Protein AF-A0A3R6QS37-F1 (afdb_monomer_lite)

Foldseek 3Di:
DDDDPVLLVVLLVCVVVVDDLVVSCVVSVHDSVVSVVSNVVVVVVVVVVVVVVVVVVVVVVD

Secondary structure (DSSP, 8-state):
----HHHHHHHHHHHHTT--HHHHHHHHT--HHHHHHHHHHHHHHHHHHHHHHHHHHHHHT-

pLDDT: mean 90.64, std 9.54, range [54.94, 97.75]

Structure (mmCIF, N/CA/C/O backbone):
data_AF-A0A3R6QS37-F1
#
_entry.id   AF-A0A3R6QS37-F1
#
loop_
_atom_site.group_PDB
_atom_site.id
_atom_site.type_symbol
_atom_site.label_atom_id
_atom_site.label_alt_id
_atom_site.label_comp_id
_atom_site.label_asym_id
_atom_site.label_entity_id
_atom_site.label_seq_id
_atom_site.pdbx_PDB_ins_code
_atom_site.Cartn_x
_atom_site.Cartn_y
_atom_site.Cartn_z
_atom_site.occupancy
_atom_site.B_iso_or_equiv
_atom_site.auth_seq_id
_atom_site.auth_comp_id
_atom_site.auth_asym_id
_atom_site.auth_atom_id
_atom_site.pdbx_PDB_model_num
ATOM 1 N N . MET A 1 1 ? 15.885 0.653 -1.057 1.00 62.69 1 MET A N 1
ATOM 2 C CA . MET A 1 1 ? 14.965 0.602 -2.215 1.00 62.69 1 MET A CA 1
ATOM 3 C C . MET A 1 1 ? 13.967 1.742 -2.093 1.00 62.69 1 MET A C 1
ATOM 5 O O . MET A 1 1 ? 13.186 1.736 -1.149 1.00 62.69 1 MET A O 1
ATOM 9 N N . HIS A 1 2 ? 14.030 2.741 -2.974 1.00 77.88 2 HIS A N 1
ATOM 10 C CA . HIS A 1 2 ? 13.124 3.892 -2.929 1.00 77.88 2 HIS A CA 1
ATOM 11 C C . HIS A 1 2 ? 12.102 3.776 -4.065 1.00 77.88 2 HIS A C 1
ATOM 13 O O . HIS A 1 2 ? 12.466 3.822 -5.236 1.00 77.88 2 HIS A O 1
ATOM 19 N N . ILE A 1 3 ? 10.832 3.565 -3.715 1.00 88.62 3 ILE A N 1
ATOM 20 C CA . ILE A 1 3 ? 9.703 3.548 -4.649 1.00 88.62 3 ILE A CA 1
ATOM 21 C C . ILE A 1 3 ? 8.917 4.846 -4.495 1.00 88.62 3 ILE A C 1
ATOM 23 O O . ILE A 1 3 ? 8.690 5.315 -3.380 1.00 88.62 3 ILE A O 1
ATOM 27 N N . THR A 1 4 ? 8.487 5.430 -5.611 1.00 92.44 4 THR A N 1
ATOM 28 C CA . THR A 1 4 ? 7.674 6.646 -5.573 1.00 92.44 4 THR A CA 1
ATOM 29 C C . THR A 1 4 ? 6.322 6.369 -4.921 1.00 92.44 4 THR A C 1
ATOM 31 O O . THR A 1 4 ? 5.744 5.288 -5.074 1.00 92.44 4 THR A O 1
ATOM 34 N N . LYS A 1 5 ? 5.775 7.376 -4.228 1.00 92.62 5 LYS A N 1
ATOM 35 C CA . LYS A 1 5 ? 4.439 7.290 -3.622 1.00 92.62 5 LYS A CA 1
ATOM 36 C C . LYS A 1 5 ? 3.382 6.869 -4.652 1.00 92.62 5 LYS A C 1
ATOM 38 O O . LYS A 1 5 ? 2.668 5.909 -4.410 1.00 92.62 5 LYS A O 1
ATOM 43 N N . LYS A 1 6 ? 3.393 7.476 -5.844 1.00 94.19 6 LYS A N 1
ATOM 44 C CA . LYS A 1 6 ? 2.466 7.153 -6.943 1.00 94.19 6 LYS A CA 1
ATOM 45 C C . LYS A 1 6 ? 2.478 5.666 -7.326 1.00 94.19 6 LYS A C 1
ATOM 47 O O . LYS A 1 6 ? 1.419 5.088 -7.544 1.00 94.19 6 LYS A O 1
ATOM 52 N N . LYS A 1 7 ? 3.659 5.040 -7.403 1.00 93.19 7 LYS A N 1
ATOM 53 C CA . LYS A 1 7 ? 3.775 3.620 -7.771 1.00 93.19 7 LYS A CA 1
ATOM 54 C C . LYS A 1 7 ? 3.283 2.706 -6.646 1.00 93.19 7 LYS A C 1
ATOM 56 O O . LYS A 1 7 ? 2.578 1.743 -6.920 1.00 93.19 7 LYS A O 1
ATOM 61 N N . ARG A 1 8 ? 3.602 3.033 -5.389 1.00 94.69 8 ARG A N 1
ATOM 62 C CA . ARG A 1 8 ? 3.073 2.325 -4.210 1.00 94.69 8 ARG A CA 1
ATOM 63 C C . ARG A 1 8 ? 1.545 2.401 -4.145 1.00 94.69 8 ARG A C 1
ATOM 65 O O . ARG A 1 8 ? 0.908 1.365 -3.996 1.00 94.69 8 ARG A O 1
ATOM 72 N N . ASP A 1 9 ? 0.975 3.591 -4.309 1.00 95.12 9 ASP A N 1
ATOM 73 C CA . ASP A 1 9 ? -0.474 3.807 -4.225 1.00 95.12 9 ASP A CA 1
ATOM 74 C C . ASP A 1 9 ? -1.218 3.023 -5.324 1.00 95.12 9 ASP A C 1
ATOM 76 O O . ASP A 1 9 ? -2.270 2.437 -5.073 1.00 95.12 9 ASP A O 1
ATOM 80 N N . ALA A 1 10 ? -0.645 2.940 -6.532 1.00 96.00 10 ALA A N 1
ATOM 81 C CA . ALA A 1 10 ? -1.189 2.122 -7.617 1.00 96.00 10 ALA A CA 1
ATOM 82 C C . ALA A 1 10 ? -1.171 0.615 -7.293 1.00 96.00 10 ALA A C 1
ATOM 84 O O . ALA A 1 10 ? -2.164 -0.067 -7.534 1.00 96.00 10 ALA A O 1
ATOM 85 N N . ILE A 1 11 ? -0.077 0.106 -6.712 1.00 96.44 11 ILE A N 1
ATOM 86 C CA . ILE A 1 11 ? 0.040 -1.303 -6.292 1.00 96.44 11 ILE A CA 1
ATOM 87 C C . ILE A 1 11 ? -1.016 -1.638 -5.234 1.00 96.44 11 ILE A C 1
ATOM 89 O O . ILE A 1 11 ? -1.712 -2.642 -5.363 1.00 96.44 11 ILE A O 1
ATOM 93 N N . VAL A 1 12 ? -1.170 -0.781 -4.220 1.00 96.19 12 VAL A N 1
ATOM 94 C CA . VAL A 1 12 ? -2.184 -0.953 -3.167 1.00 96.19 12 VAL A CA 1
ATOM 95 C C . VAL A 1 12 ? -3.593 -0.951 -3.759 1.00 96.19 12 VAL A C 1
ATOM 97 O O . VAL A 1 12 ? -4.408 -1.804 -3.414 1.00 96.19 12 VAL A O 1
ATOM 100 N N . LYS A 1 13 ? -3.888 -0.023 -4.679 1.00 96.81 13 LYS A N 1
ATOM 101 C CA . LYS A 1 13 ? -5.201 0.056 -5.330 1.00 96.81 13 LYS A CA 1
ATOM 102 C C . LYS A 1 13 ? -5.549 -1.236 -6.071 1.00 96.81 13 LYS A C 1
ATOM 104 O O . LYS A 1 13 ? -6.647 -1.745 -5.881 1.00 96.81 13 LYS A O 1
ATOM 109 N N . LEU A 1 14 ? -4.625 -1.757 -6.878 1.00 96.75 14 LEU A N 1
ATOM 110 C CA . LEU A 1 14 ? -4.825 -2.999 -7.630 1.00 96.75 14 LEU A CA 1
ATOM 111 C C . LEU A 1 14 ? -4.982 -4.206 -6.693 1.00 96.75 14 LEU A C 1
ATOM 113 O O . LEU A 1 14 ? -5.891 -5.008 -6.874 1.00 96.75 14 LEU A O 1
ATOM 117 N N . HIS A 1 15 ? -4.176 -4.297 -5.630 1.00 96.50 15 HIS A N 1
ATOM 118 C CA . HIS A 1 15 ? -4.336 -5.358 -4.633 1.00 96.50 15 HIS A CA 1
ATOM 119 C C . HIS A 1 15 ? -5.735 -5.350 -3.992 1.00 96.50 15 HIS A C 1
ATOM 121 O O . HIS A 1 15 ? -6.379 -6.391 -3.893 1.00 96.50 15 HIS A O 1
ATOM 127 N N . ARG A 1 16 ? -6.253 -4.169 -3.628 1.00 94.69 16 ARG A N 1
ATOM 128 C CA . ARG A 1 16 ? -7.611 -4.016 -3.074 1.00 94.69 16 ARG A CA 1
ATOM 129 C C . ARG A 1 16 ? -8.724 -4.362 -4.072 1.00 94.69 16 ARG A C 1
ATOM 131 O O . ARG A 1 16 ? -9.840 -4.628 -3.642 1.00 94.69 16 ARG A O 1
ATOM 138 N N . GLN A 1 17 ? -8.440 -4.358 -5.376 1.00 96.81 17 GLN A N 1
ATOM 139 C CA . GLN A 1 17 ? -9.361 -4.828 -6.420 1.00 96.81 17 GLN A CA 1
ATOM 140 C C . GLN A 1 17 ? -9.356 -6.357 -6.577 1.00 96.81 17 GLN A C 1
ATOM 142 O O . GLN A 1 17 ? -10.163 -6.885 -7.335 1.00 96.81 17 GLN A O 1
ATOM 147 N N . GLY A 1 18 ? -8.494 -7.066 -5.840 1.00 96.56 18 GLY A N 1
ATOM 148 C CA . GLY A 1 18 ? -8.376 -8.522 -5.884 1.00 96.56 18 GLY A CA 1
ATOM 149 C C . GLY A 1 18 ? -7.264 -9.032 -6.799 1.00 96.56 18 GLY A C 1
ATOM 150 O O . GLY A 1 18 ? -7.175 -10.238 -7.012 1.00 96.56 18 GLY A O 1
ATOM 151 N N . GLU A 1 19 ? -6.404 -8.151 -7.324 1.00 97.75 19 GLU A N 1
ATOM 152 C CA . GLU A 1 19 ? -5.297 -8.577 -8.183 1.00 97.75 19 GLU A CA 1
ATOM 153 C C . GLU A 1 19 ? -4.264 -9.411 -7.414 1.00 97.75 19 GLU A C 1
ATOM 155 O O . GLU A 1 19 ? -3.889 -9.101 -6.273 1.00 97.75 19 GLU A O 1
ATOM 160 N N . SER A 1 20 ? -3.774 -10.470 -8.065 1.00 97.00 20 SER A N 1
ATOM 161 C CA . SER A 1 20 ? -2.816 -11.403 -7.471 1.00 97.00 20 SER A CA 1
ATOM 162 C C . SER A 1 20 ? -1.431 -10.776 -7.308 1.00 97.00 20 SER A C 1
ATOM 164 O O . SER A 1 20 ? -1.000 -9.923 -8.088 1.00 97.00 20 SER A O 1
ATOM 166 N N . ILE A 1 21 ? -0.676 -11.239 -6.309 1.00 96.31 21 ILE A N 1
ATOM 167 C CA . ILE A 1 21 ? 0.705 -10.783 -6.090 1.00 96.31 21 ILE A CA 1
ATOM 168 C C . ILE A 1 21 ? 1.579 -11.111 -7.309 1.00 96.31 21 ILE A C 1
ATOM 170 O O . ILE A 1 21 ? 2.485 -10.348 -7.648 1.00 96.31 21 ILE A O 1
ATOM 174 N N . GLU A 1 22 ? 1.301 -12.224 -7.981 1.00 96.38 22 GLU A N 1
ATOM 175 C CA . GLU A 1 22 ? 1.977 -12.671 -9.193 1.00 96.38 22 GLU A CA 1
ATOM 176 C C . GLU A 1 22 ? 1.779 -11.662 -10.334 1.00 96.38 22 GLU A C 1
ATOM 178 O O . GLU A 1 22 ? 2.764 -11.232 -10.941 1.00 96.38 22 GLU A O 1
ATOM 183 N N . LEU A 1 23 ? 0.543 -11.197 -10.564 1.00 96.81 23 LEU A N 1
ATOM 184 C CA . LEU A 1 23 ? 0.269 -10.163 -11.562 1.00 96.81 23 LEU A CA 1
ATOM 185 C C . LEU A 1 23 ? 0.932 -8.835 -11.182 1.00 96.81 23 LEU A C 1
ATOM 187 O O . LEU A 1 23 ? 1.599 -8.217 -12.011 1.00 96.81 23 LEU A O 1
ATOM 191 N N . LEU A 1 24 ? 0.810 -8.416 -9.919 1.00 96.69 24 LEU A N 1
ATOM 192 C CA . LEU A 1 24 ? 1.421 -7.180 -9.420 1.00 96.69 24 LEU A CA 1
ATOM 193 C C . LEU A 1 24 ? 2.947 -7.189 -9.587 1.00 96.69 24 LEU A C 1
ATOM 195 O O . LEU A 1 24 ? 3.535 -6.168 -9.944 1.00 96.69 24 LEU A O 1
ATOM 199 N N . THR A 1 25 ? 3.592 -8.334 -9.365 1.00 96.19 25 THR A N 1
ATOM 200 C CA . THR A 1 25 ? 5.034 -8.535 -9.588 1.00 96.19 25 THR A CA 1
ATOM 201 C C . THR A 1 25 ? 5.370 -8.337 -11.070 1.00 96.19 25 THR A C 1
ATOM 203 O O . THR A 1 25 ? 6.264 -7.551 -11.392 1.00 96.19 25 THR A O 1
ATOM 206 N N . ALA A 1 26 ? 4.608 -8.972 -11.969 1.00 96.12 26 ALA A N 1
ATOM 207 C CA . ALA A 1 26 ? 4.827 -8.906 -13.413 1.00 96.12 26 ALA A CA 1
ATOM 208 C C . ALA A 1 26 ? 4.685 -7.480 -13.977 1.00 96.12 26 ALA A C 1
ATOM 210 O O . ALA A 1 26 ? 5.556 -7.019 -14.710 1.00 96.12 26 ALA A O 1
ATOM 211 N N . ILE A 1 27 ? 3.631 -6.750 -13.600 1.00 94.62 27 ILE A N 1
ATOM 212 C CA . ILE A 1 27 ? 3.352 -5.414 -14.163 1.00 94.62 27 ILE A CA 1
ATOM 213 C C . ILE A 1 27 ? 4.189 -4.297 -13.528 1.00 94.62 27 ILE A C 1
ATOM 215 O O . ILE A 1 27 ? 4.392 -3.243 -14.128 1.00 94.62 27 ILE A O 1
ATOM 219 N N . SER A 1 28 ? 4.653 -4.484 -12.289 1.00 92.31 28 SER A N 1
ATOM 220 C CA . SER A 1 28 ? 5.395 -3.447 -11.563 1.00 92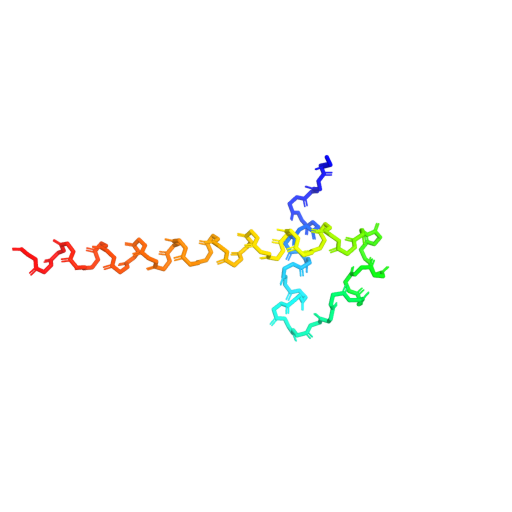.31 28 SER A CA 1
ATOM 221 C C . SER A 1 28 ? 6.908 -3.535 -11.764 1.00 92.31 28 SER A C 1
ATOM 223 O O . SER A 1 28 ? 7.609 -2.560 -11.464 1.00 92.31 28 SER A O 1
ATOM 225 N N . GLY A 1 29 ? 7.421 -4.681 -12.226 1.00 93.62 29 GLY A N 1
ATOM 226 C CA . GLY A 1 29 ? 8.855 -4.970 -12.281 1.00 93.62 29 GLY A CA 1
ATOM 227 C C . GLY A 1 29 ? 9.510 -5.041 -10.896 1.00 93.62 29 GLY A C 1
ATOM 228 O O . GLY A 1 29 ? 10.715 -4.829 -10.770 1.00 93.62 29 GLY A O 1
ATOM 229 N N . LEU A 1 30 ? 8.723 -5.257 -9.837 1.00 93.94 30 LEU A N 1
ATOM 230 C CA . LEU A 1 30 ? 9.211 -5.415 -8.467 1.00 93.94 30 LEU A CA 1
ATOM 231 C C . LEU A 1 30 ? 9.171 -6.885 -8.076 1.00 93.94 30 LEU A C 1
ATOM 233 O O . LEU A 1 30 ? 8.277 -7.611 -8.489 1.00 93.94 30 LEU A O 1
ATOM 237 N N . ASN A 1 31 ? 10.101 -7.314 -7.224 1.00 95.38 31 ASN A N 1
ATOM 238 C CA . ASN A 1 31 ? 10.072 -8.676 -6.701 1.00 95.38 31 ASN A CA 1
ATOM 239 C C . ASN A 1 31 ? 8.895 -8.899 -5.731 1.00 95.38 31 ASN A C 1
ATOM 241 O O . ASN A 1 31 ? 8.397 -7.970 -5.083 1.00 95.38 31 ASN A O 1
ATOM 245 N N . ARG A 1 32 ? 8.511 -10.171 -5.581 1.00 96.50 32 ARG A N 1
ATOM 246 C CA . ARG A 1 32 ? 7.409 -10.616 -4.717 1.00 96.50 32 ARG A CA 1
ATOM 247 C C . ARG A 1 32 ? 7.531 -10.096 -3.283 1.00 96.50 32 ARG A C 1
ATOM 249 O O . ARG A 1 32 ? 6.558 -9.615 -2.716 1.00 96.50 32 ARG A O 1
ATOM 256 N N . THR A 1 33 ? 8.730 -10.143 -2.703 1.00 96.12 33 THR A N 1
ATOM 257 C CA . THR A 1 33 ? 8.995 -9.671 -1.333 1.00 96.12 33 THR A CA 1
ATOM 258 C C . THR A 1 33 ? 8.673 -8.188 -1.163 1.00 96.12 33 THR A C 1
ATOM 260 O O . THR A 1 33 ? 8.083 -7.791 -0.159 1.00 96.12 33 THR A O 1
ATOM 263 N N . THR A 1 34 ? 9.014 -7.369 -2.159 1.00 94.62 34 THR A N 1
ATOM 264 C CA . THR A 1 34 ? 8.716 -5.934 -2.160 1.00 94.62 34 THR A CA 1
ATOM 265 C C . THR A 1 34 ? 7.214 -5.695 -2.204 1.00 94.62 34 THR A C 1
ATOM 267 O O . THR A 1 34 ? 6.706 -4.922 -1.394 1.00 94.62 34 THR A O 1
ATOM 270 N N . ILE A 1 35 ? 6.503 -6.368 -3.116 1.00 96.31 35 ILE A N 1
ATOM 271 C CA . ILE A 1 35 ? 5.044 -6.248 -3.244 1.00 96.31 35 ILE A CA 1
ATOM 272 C C . ILE A 1 35 ? 4.361 -6.631 -1.932 1.00 96.31 35 ILE A C 1
ATOM 274 O O . ILE A 1 35 ? 3.587 -5.846 -1.388 1.00 96.31 35 ILE A O 1
ATOM 278 N N . THR A 1 36 ? 4.730 -7.776 -1.357 1.00 95.81 36 THR A N 1
ATOM 279 C CA . THR A 1 36 ? 4.201 -8.224 -0.065 1.00 95.81 36 THR A CA 1
ATOM 280 C C . THR A 1 36 ? 4.498 -7.230 1.059 1.00 95.81 36 THR A C 1
ATOM 282 O O . THR A 1 36 ? 3.639 -6.982 1.900 1.00 95.81 36 THR A O 1
ATOM 285 N N . SER A 1 37 ? 5.696 -6.634 1.098 1.00 95.69 37 SER A N 1
ATOM 286 C CA . SER A 1 37 ? 6.042 -5.633 2.116 1.00 95.69 37 SER A CA 1
ATOM 287 C C . SER A 1 37 ? 5.221 -4.349 1.975 1.00 95.69 37 SER A C 1
ATOM 289 O O . SER A 1 37 ? 4.817 -3.781 2.987 1.00 95.69 37 SER A O 1
ATOM 291 N N . ILE A 1 38 ? 4.949 -3.904 0.743 1.00 95.19 38 ILE A N 1
ATOM 292 C CA . ILE A 1 38 ? 4.087 -2.747 0.473 1.00 95.19 38 ILE A CA 1
ATOM 293 C C . ILE A 1 38 ? 2.672 -3.001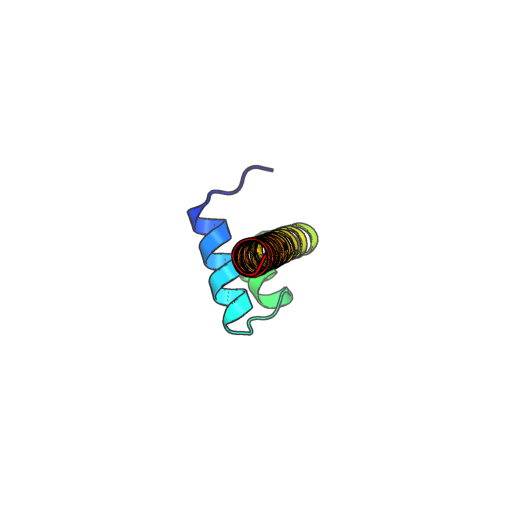 0.997 1.00 95.19 38 ILE A C 1
ATOM 295 O O . ILE A 1 38 ? 2.156 -2.173 1.743 1.00 95.19 38 ILE A O 1
ATOM 299 N N . ILE A 1 39 ? 2.089 -4.151 0.652 1.00 94.88 39 ILE A N 1
ATOM 300 C CA . ILE A 1 39 ? 0.728 -4.527 1.058 1.00 94.88 39 ILE A CA 1
ATOM 301 C C . ILE A 1 39 ? 0.627 -4.624 2.584 1.00 94.88 39 ILE A C 1
ATOM 303 O O . ILE A 1 39 ? -0.187 -3.938 3.190 1.00 94.88 39 ILE A O 1
ATOM 307 N N . LYS A 1 40 ? 1.534 -5.371 3.231 1.00 95.00 40 LYS A N 1
ATOM 308 C CA . LY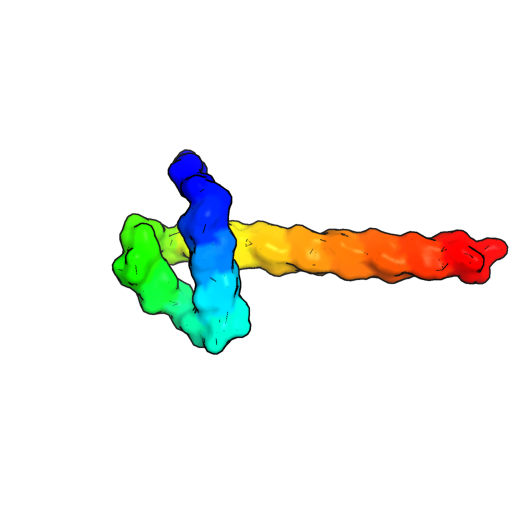S A 1 40 ? 1.526 -5.528 4.696 1.00 95.00 40 LYS A CA 1
ATOM 309 C C . LYS A 1 40 ? 1.633 -4.201 5.445 1.00 95.00 40 LYS A C 1
ATOM 311 O O . LYS A 1 40 ? 1.040 -4.052 6.511 1.00 95.00 40 LYS A O 1
ATOM 316 N N . LYS A 1 41 ? 2.420 -3.252 4.925 1.00 93.88 41 LYS A N 1
ATOM 317 C CA . LYS A 1 41 ? 2.537 -1.917 5.525 1.00 93.88 41 LYS A CA 1
ATOM 318 C C . LYS A 1 41 ? 1.232 -1.133 5.405 1.00 93.88 41 LYS A C 1
ATOM 320 O O . LYS A 1 41 ? 0.828 -0.533 6.393 1.00 93.88 41 LYS A O 1
ATOM 325 N N . ASP A 1 42 ? 0.578 -1.176 4.245 1.00 92.88 42 ASP A N 1
ATOM 326 C CA . ASP A 1 42 ? -0.724 -0.528 4.035 1.00 92.88 42 ASP A CA 1
ATOM 327 C C . ASP A 1 42 ? -1.807 -1.108 4.962 1.00 92.88 42 ASP A C 1
ATOM 329 O O . ASP A 1 42 ? -2.498 -0.352 5.647 1.00 92.88 42 ASP A O 1
ATOM 333 N N . ASP A 1 43 ? -1.883 -2.437 5.080 1.00 92.00 43 ASP A N 1
ATOM 334 C CA . ASP A 1 43 ? -2.819 -3.108 5.992 1.00 92.00 43 ASP A CA 1
ATOM 335 C C . ASP A 1 43 ? -2.560 -2.734 7.459 1.00 92.00 43 ASP A C 1
ATOM 337 O O . ASP A 1 43 ? -3.489 -2.438 8.211 1.00 92.00 43 ASP A O 1
ATOM 341 N N . SER A 1 44 ? -1.288 -2.691 7.868 1.00 93.19 44 SER A N 1
ATOM 342 C CA . SER A 1 44 ? -0.906 -2.320 9.237 1.00 93.19 44 SER A CA 1
ATOM 343 C C . SER A 1 44 ? -1.260 -0.864 9.553 1.00 93.19 44 SER A C 1
ATOM 345 O O . SER A 1 44 ? -1.759 -0.573 10.638 1.00 93.19 44 SER A O 1
ATOM 347 N N . GLU A 1 45 ? -1.040 0.058 8.610 1.00 92.12 45 GLU A N 1
ATOM 348 C CA . GLU A 1 45 ? -1.441 1.461 8.763 1.00 92.12 45 GLU A CA 1
ATOM 349 C C . GLU A 1 45 ? -2.961 1.607 8.877 1.00 92.12 45 GLU A C 1
ATOM 351 O O . GLU A 1 45 ? -3.441 2.428 9.662 1.00 92.12 45 GLU A O 1
ATOM 356 N N . LYS A 1 46 ? -3.726 0.808 8.124 1.00 90.88 46 LYS A N 1
ATOM 357 C CA . LYS A 1 46 ? -5.188 0.796 8.208 1.00 90.88 46 LYS A CA 1
ATOM 358 C C . LYS A 1 46 ? -5.660 0.332 9.588 1.00 90.88 46 LYS A C 1
ATOM 360 O O . LYS A 1 46 ? -6.428 1.049 10.226 1.00 90.88 46 LYS A O 1
ATOM 365 N N . LEU A 1 47 ? -5.142 -0.799 10.075 1.00 91.81 47 LEU A N 1
ATOM 36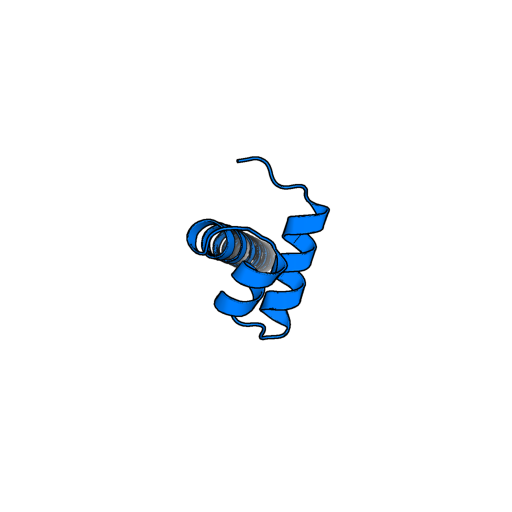6 C CA . LEU A 1 47 ? -5.470 -1.330 11.403 1.00 91.81 47 LEU A CA 1
ATOM 367 C C . LEU A 1 47 ? -5.108 -0.349 12.522 1.00 91.81 47 LEU A C 1
ATOM 369 O O . LEU A 1 47 ? -5.886 -0.155 13.451 1.00 91.81 47 LEU A O 1
ATOM 373 N N . PHE A 1 48 ? -3.953 0.311 12.425 1.00 91.44 48 PHE A N 1
ATOM 374 C CA . PHE A 1 48 ? -3.532 1.292 13.424 1.00 91.44 48 PHE A CA 1
ATOM 375 C C . PHE A 1 48 ? -4.470 2.508 13.482 1.00 91.44 48 PHE A C 1
ATOM 377 O O . PHE A 1 48 ? -4.802 2.993 14.564 1.00 91.44 48 PHE A O 1
ATOM 384 N N . ARG A 1 49 ? -4.947 2.990 12.327 1.00 91.69 49 ARG A N 1
ATOM 385 C CA . ARG A 1 49 ? -5.934 4.083 12.269 1.00 91.69 49 ARG A CA 1
ATOM 386 C C . ARG A 1 49 ? -7.284 3.668 12.850 1.00 91.69 49 ARG A C 1
ATOM 388 O O . ARG A 1 49 ? -7.887 4.448 13.581 1.00 91.69 49 ARG A O 1
ATOM 395 N N . GLU A 1 50 ? -7.745 2.458 12.537 1.00 90.88 50 GLU A N 1
ATOM 396 C CA . GLU A 1 50 ? -8.985 1.904 13.092 1.00 90.88 50 GLU A CA 1
ATOM 397 C C . GLU A 1 50 ? -8.897 1.767 14.615 1.00 90.88 50 GLU A C 1
ATOM 399 O O . GLU A 1 50 ? -9.814 2.192 15.318 1.00 90.88 50 GLU A O 1
ATOM 404 N N . PHE A 1 51 ? -7.771 1.259 15.125 1.00 90.62 51 PHE A N 1
ATOM 405 C CA . PHE A 1 51 ? -7.516 1.150 16.558 1.00 90.62 51 PHE A CA 1
ATOM 406 C C . PHE A 1 51 ? -7.609 2.510 17.259 1.00 90.62 51 PHE A C 1
ATOM 408 O O . PHE A 1 51 ? -8.386 2.650 18.201 1.00 90.62 51 PHE A O 1
ATOM 415 N N . ASN A 1 52 ? -6.892 3.526 16.766 1.00 88.81 52 ASN A N 1
ATOM 416 C CA . ASN A 1 52 ? -6.910 4.858 17.378 1.00 88.81 52 ASN A CA 1
ATOM 417 C C . ASN A 1 52 ? -8.312 5.474 17.383 1.00 88.81 52 ASN A C 1
ATOM 419 O O . ASN A 1 52 ? -8.734 6.009 18.403 1.00 88.81 52 ASN A O 1
ATOM 423 N N . MET A 1 53 ? -9.066 5.339 16.288 1.00 89.56 53 MET A N 1
ATOM 424 C CA . MET A 1 53 ? -10.442 5.838 16.221 1.00 89.56 53 MET A CA 1
ATOM 425 C C . MET A 1 53 ? -11.346 5.174 17.270 1.00 89.56 53 MET A C 1
ATOM 427 O O . MET A 1 53 ? -12.201 5.833 17.862 1.00 89.56 53 MET A O 1
ATOM 431 N N . VAL A 1 54 ? -11.191 3.867 17.497 1.00 88.31 54 VAL A N 1
ATOM 432 C CA . VAL A 1 54 ? -11.952 3.149 18.530 1.00 88.31 54 VAL A CA 1
ATOM 433 C C . VAL A 1 54 ? -11.514 3.591 19.927 1.00 88.31 54 VAL A C 1
ATOM 435 O O . VAL A 1 54 ? -12.369 3.864 20.765 1.00 88.31 54 VAL A O 1
ATOM 438 N N . SER A 1 55 ? -10.207 3.714 20.179 1.00 85.62 55 SER A N 1
ATOM 439 C CA . SER A 1 55 ? -9.683 4.196 21.463 1.00 85.62 55 SER A CA 1
ATOM 440 C C . SER A 1 55 ? -10.147 5.616 21.794 1.00 85.62 55 SER A C 1
ATOM 442 O O . SER A 1 55 ? -10.546 5.866 22.928 1.00 85.62 55 SER A O 1
ATOM 444 N N . GLU A 1 56 ? -10.155 6.526 20.817 1.00 85.69 56 GLU A N 1
ATOM 445 C CA . GLU A 1 56 ? -10.670 7.887 20.987 1.00 85.69 56 GLU A CA 1
ATOM 446 C C . GLU A 1 56 ? -12.150 7.868 21.375 1.00 85.69 56 GLU A C 1
ATOM 448 O O . GLU A 1 56 ? -12.513 8.459 22.389 1.00 85.69 56 GLU A O 1
ATOM 453 N N . LYS A 1 57 ? -13.001 7.124 20.655 1.00 82.81 57 LYS A N 1
ATOM 454 C CA . LYS A 1 57 ? -14.429 6.995 21.001 1.00 82.81 57 LYS A CA 1
ATOM 455 C C . LYS A 1 57 ? -14.643 6.481 22.426 1.00 82.81 57 LYS A C 1
ATOM 457 O O . LYS A 1 57 ? -15.434 7.059 23.160 1.00 82.81 57 LYS A O 1
ATOM 462 N N . LEU A 1 58 ? -13.898 5.451 22.830 1.00 76.38 58 LEU A N 1
ATOM 463 C CA . LEU A 1 58 ? -13.975 4.887 24.182 1.00 76.38 58 LEU A CA 1
ATOM 464 C C . LEU A 1 58 ? -13.480 5.855 25.268 1.00 76.38 58 LEU A C 1
ATOM 466 O O . LEU A 1 58 ? -13.892 5.742 26.419 1.00 76.38 58 LEU A O 1
ATOM 470 N N . SER A 1 59 ? -12.598 6.799 24.927 1.00 74.75 59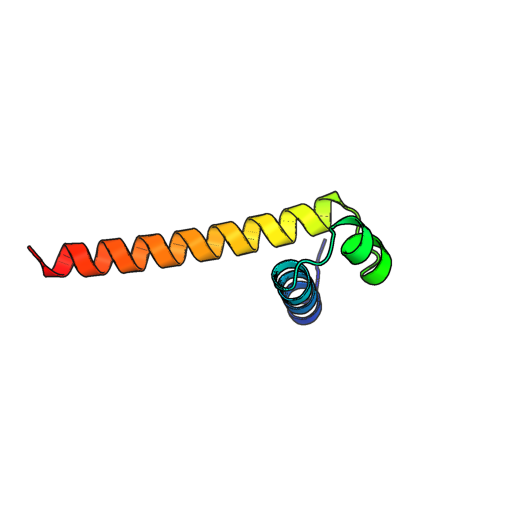 SER A N 1
ATOM 471 C CA . SER A 1 59 ? -12.113 7.813 25.870 1.00 74.75 59 SER A CA 1
ATOM 472 C C . SER A 1 59 ? -13.136 8.916 26.167 1.00 74.75 59 SER A C 1
ATOM 474 O O . SER A 1 59 ? -13.065 9.507 27.238 1.00 74.75 59 SER A O 1
ATOM 476 N N . PHE A 1 60 ? -14.100 9.158 25.268 1.00 60.47 60 PHE A N 1
ATOM 477 C CA . PHE A 1 60 ? -15.189 10.127 25.464 1.00 60.47 60 PHE A CA 1
ATOM 478 C C . PHE A 1 60 ? -16.379 9.568 26.265 1.00 60.47 60 PHE A C 1
ATOM 480 O O . PHE A 1 60 ? -17.225 10.343 26.701 1.00 60.47 60 PHE A O 1
ATOM 487 N N . GLU A 1 61 ? -16.457 8.248 26.460 1.00 59.50 61 GLU A N 1
ATOM 488 C CA . GLU A 1 61 ? -17.512 7.586 27.250 1.00 59.50 61 GLU A CA 1
ATOM 489 C C . GLU A 1 61 ? -17.143 7.399 28.741 1.00 59.50 61 GLU A C 1
ATOM 491 O O . GLU A 1 61 ? -17.861 6.714 29.472 1.00 59.50 61 GLU A O 1
ATOM 496 N N . ARG A 1 62 ? -16.034 7.994 29.206 1.00 54.94 62 ARG A N 1
ATOM 497 C CA . ARG A 1 62 ? -15.612 8.042 30.620 1.00 54.94 62 ARG A CA 1
ATOM 498 C C . ARG A 1 62 ? -15.797 9.429 31.213 1.00 54.94 62 ARG A C 1
ATOM 500 O O . ARG A 1 62 ? -16.161 9.475 32.408 1.00 54.94 62 ARG A O 1
#

Radius of gyration: 15.3 Å; chains: 1; bounding box: 32×23×45 Å

Sequence (62 aa):
MHITKKKRDAI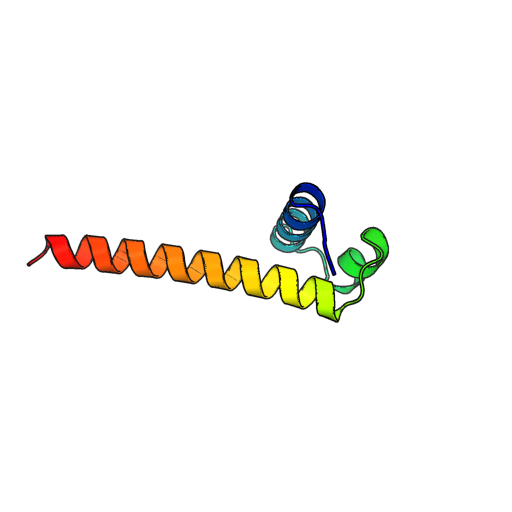VKLHRQGESIELLTAISGLNRTTITSIIKKDDSEKLFREFNMVSEKLSFER